Protein AF-A0A432U5F3-F1 (afdb_monomer_lite)

Sequence (103 aa):
MQDLINPIFQSKQNLENAFIDGLESMLEHDELGVFILVLANALFDDKLWKKLRPALAKKFEQLKSNPITGAPDDVDVFNQLTQLNFDELEVTQWREIGGFELQ

Secondary structure (DSSP, 8-state):
-GGGS-GGGS-HHHHHHHHHHHHHHHTTS--HHHHHHHHHHHHH-HHHHHHHHHHHHHHHHHHHTS---S-HHHHHHHHHHHHS-GGG--PPPPEEETTEEE-

Foldseek 3Di:
DVVPDDPCPPDPVSVVVVVLVVLLVLLVDLALVSLVVSVLVLLADVVSVVVCVVSSVVSLVVCVVDPHDHDPVSVVVNVVVVVPPSVPRHHDDWDDDPNDIDD

Radius of gyration: 16.44 Å; chains: 1; bounding box: 41×24×54 Å

Structure (mmCIF, N/CA/C/O backbone):
data_AF-A0A432U5F3-F1
#
_entry.id   AF-A0A432U5F3-F1
#
loop_
_atom_site.group_PDB
_atom_site.id
_atom_site.type_symbol
_atom_site.label_atom_id
_atom_site.label_alt_id
_atom_site.label_comp_id
_atom_site.label_asym_id
_atom_site.label_entity_id
_atom_site.label_seq_id
_atom_site.pdbx_PDB_ins_code
_atom_site.Cartn_x
_atom_site.Cartn_y
_atom_site.Cartn_z
_atom_site.occupancy
_atom_site.B_iso_or_equiv
_atom_site.auth_seq_id
_atom_site.auth_comp_id
_atom_site.auth_asym_id
_atom_site.auth_atom_id
_atom_site.pdbx_PDB_model_num
ATOM 1 N N . MET A 1 1 ? 2.649 0.622 36.267 1.00 56.75 1 MET A N 1
ATOM 2 C CA . MET A 1 1 ? 2.247 -0.510 35.392 1.00 56.75 1 MET A CA 1
ATOM 3 C C . MET A 1 1 ? 1.988 -0.062 33.950 1.00 56.75 1 MET A C 1
ATOM 5 O O . MET A 1 1 ? 2.190 -0.871 33.061 1.00 56.75 1 MET A O 1
ATOM 9 N N . GLN A 1 2 ? 1.605 1.203 33.701 1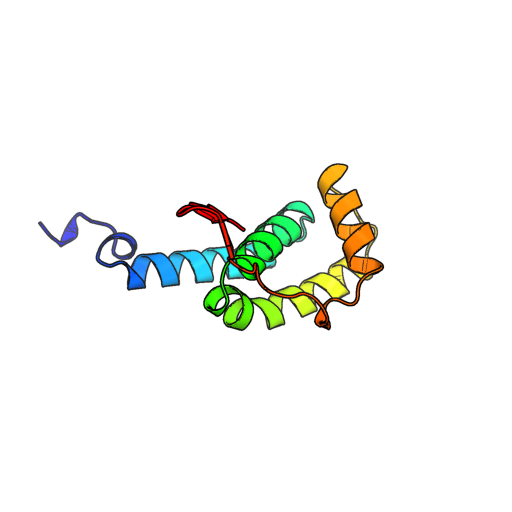.00 54.75 2 GLN A N 1
ATOM 10 C CA . GLN A 1 2 ? 1.490 1.770 32.343 1.00 54.75 2 GLN A CA 1
ATOM 11 C C . GLN A 1 2 ? 2.843 1.913 31.611 1.00 54.75 2 GLN A C 1
ATOM 13 O O . GLN A 1 2 ? 2.871 1.793 30.393 1.00 54.75 2 GLN A O 1
ATOM 18 N N . ASP A 1 3 ? 3.963 2.043 32.331 1.00 60.75 3 ASP A N 1
ATOM 19 C CA . ASP A 1 3 ? 5.307 2.212 31.736 1.00 60.75 3 ASP A CA 1
ATOM 20 C C . ASP A 1 3 ? 5.932 0.931 31.140 1.00 60.75 3 ASP A C 1
ATOM 22 O O . ASP A 1 3 ? 7.060 0.964 30.658 1.00 60.75 3 ASP A O 1
ATOM 26 N N . LEU A 1 4 ? 5.231 -0.211 31.182 1.00 77.75 4 LEU A N 1
ATOM 27 C CA . LEU A 1 4 ? 5.719 -1.503 30.662 1.00 77.75 4 LEU A CA 1
ATOM 28 C C . LEU A 1 4 ? 5.177 -1.854 29.268 1.00 77.75 4 LEU A C 1
ATOM 30 O O . LEU A 1 4 ? 5.687 -2.775 28.634 1.00 77.75 4 LEU A O 1
ATOM 34 N N . ILE A 1 5 ? 4.145 -1.153 28.787 1.00 81.88 5 ILE A N 1
ATOM 35 C CA . ILE A 1 5 ? 3.509 -1.435 27.495 1.00 81.88 5 ILE A CA 1
ATOM 36 C C . ILE A 1 5 ? 3.990 -0.400 26.481 1.00 81.88 5 ILE A C 1
ATOM 38 O O . ILE A 1 5 ? 3.828 0.802 26.701 1.00 81.88 5 ILE A O 1
ATOM 42 N N . ASN A 1 6 ? 4.561 -0.878 25.369 1.00 90.12 6 ASN A N 1
ATOM 43 C CA . ASN A 1 6 ? 5.020 -0.037 24.264 1.00 90.12 6 ASN A CA 1
ATOM 44 C C . ASN A 1 6 ? 3.914 0.969 23.863 1.00 90.12 6 ASN A C 1
ATOM 46 O O . ASN A 1 6 ? 2.775 0.537 23.656 1.00 90.12 6 ASN A O 1
ATOM 50 N N . PRO A 1 7 ? 4.224 2.277 23.732 1.00 92.88 7 PRO A N 1
ATOM 51 C CA . PRO A 1 7 ? 3.256 3.318 23.386 1.00 92.88 7 PRO A CA 1
ATOM 52 C C . PRO A 1 7 ? 2.349 3.008 22.191 1.00 92.88 7 PRO A C 1
ATOM 54 O O . PRO A 1 7 ? 1.188 3.425 22.192 1.00 92.88 7 PRO A O 1
ATOM 57 N N . ILE A 1 8 ? 2.826 2.236 21.207 1.00 94.94 8 ILE A N 1
ATOM 58 C CA . ILE A 1 8 ? 2.022 1.850 20.036 1.00 94.94 8 ILE A CA 1
ATOM 59 C C . ILE A 1 8 ? 0.799 0.999 20.412 1.00 94.94 8 ILE A C 1
ATOM 61 O O . ILE A 1 8 ? -0.227 1.078 19.748 1.00 94.94 8 ILE A O 1
ATOM 65 N N . PHE A 1 9 ? 0.867 0.236 21.508 1.00 94.62 9 PHE A N 1
ATOM 66 C CA . PHE A 1 9 ? -0.218 -0.637 21.972 1.00 94.62 9 PHE A CA 1
ATOM 67 C C . PHE A 1 9 ? -1.096 0.002 23.055 1.00 94.62 9 PHE A C 1
ATOM 69 O O . PHE A 1 9 ? -1.984 -0.652 23.597 1.00 94.62 9 PHE A O 1
ATOM 76 N N . GLN A 1 10 ? -0.868 1.274 23.391 1.00 94.19 10 GLN A N 1
ATOM 77 C CA . GLN A 1 10 ? -1.646 1.963 24.425 1.00 94.19 10 GLN A CA 1
ATOM 78 C C . GLN A 1 10 ? -3.012 2.454 23.922 1.00 94.19 10 GLN A C 1
ATOM 80 O O . GLN A 1 10 ? -3.900 2.726 24.727 1.00 94.19 10 GLN A O 1
ATOM 85 N N . SER A 1 11 ? -3.206 2.569 22.604 1.00 95.62 11 SER A N 1
ATOM 86 C CA . SER A 1 11 ? -4.498 2.910 22.007 1.00 95.62 11 SER A CA 1
ATOM 87 C C . SER A 1 11 ? -4.604 2.402 20.568 1.00 95.62 11 SER A C 1
ATOM 89 O O . SER A 1 11 ? -3.595 2.222 19.886 1.00 95.62 11 SER A O 1
ATOM 91 N N . LYS A 1 12 ? -5.840 2.240 20.076 1.00 95.31 12 LYS A N 1
ATOM 92 C CA . LYS A 1 12 ? -6.106 1.949 18.659 1.00 95.31 12 LYS A CA 1
ATOM 93 C C . LYS A 1 12 ? -5.480 3.006 17.742 1.00 95.31 12 LYS A C 1
ATOM 95 O O . LYS A 1 12 ? -4.872 2.654 16.741 1.00 95.31 12 LYS A O 1
ATOM 100 N N . GLN A 1 13 ? -5.580 4.287 18.106 1.00 95.19 13 GLN A N 1
ATOM 101 C CA . GLN A 1 13 ? -5.043 5.371 17.284 1.00 95.19 13 GLN A CA 1
ATOM 102 C C . GLN A 1 13 ? -3.515 5.326 17.186 1.00 95.19 13 GLN A C 1
ATOM 104 O O . GLN A 1 13 ? -2.970 5.584 16.116 1.00 95.19 13 GLN A O 1
ATOM 109 N N . ASN A 1 14 ? -2.825 4.985 18.280 1.00 96.19 14 ASN A N 1
ATOM 110 C CA . ASN A 1 14 ? -1.368 4.861 18.277 1.00 96.19 14 ASN A CA 1
ATOM 111 C C . ASN A 1 14 ? -0.924 3.711 17.374 1.00 96.19 14 ASN A C 1
ATOM 113 O O . ASN A 1 14 ? 0.021 3.877 16.607 1.00 96.19 14 ASN A O 1
ATOM 117 N N . LEU A 1 15 ? -1.632 2.580 17.436 1.00 96.12 15 LEU A N 1
ATOM 118 C CA . LEU A 1 15 ? -1.356 1.431 16.582 1.00 96.12 15 LEU A CA 1
ATOM 119 C C . LEU A 1 15 ? -1.596 1.764 15.107 1.00 96.12 15 LEU A C 1
ATOM 121 O O . LEU A 1 15 ? -0.734 1.483 14.284 1.00 96.12 15 LEU A O 1
ATOM 125 N N . GLU A 1 16 ? -2.727 2.396 14.777 1.00 94.75 16 GLU A N 1
ATOM 126 C CA . GLU A 1 16 ? -3.023 2.833 13.407 1.00 94.75 16 GLU A CA 1
ATOM 127 C C . GLU A 1 16 ? -1.955 3.787 12.872 1.00 94.75 16 GLU A C 1
ATOM 129 O O . GLU A 1 16 ? -1.487 3.614 11.753 1.00 94.75 16 GLU A O 1
ATOM 134 N N . ASN A 1 17 ? -1.549 4.781 13.666 1.00 95.19 17 ASN A N 1
ATOM 135 C CA . ASN A 1 17 ? -0.527 5.735 13.245 1.00 95.19 17 ASN A CA 1
ATOM 136 C C . ASN A 1 17 ? 0.804 5.025 12.992 1.00 95.19 17 ASN A C 1
ATOM 138 O O . ASN A 1 17 ? 1.362 5.166 11.911 1.00 95.19 17 ASN A O 1
ATOM 142 N N . ALA A 1 18 ? 1.257 4.202 13.943 1.00 96.44 18 ALA A N 1
ATOM 143 C CA . ALA A 1 18 ? 2.497 3.446 13.805 1.00 96.44 18 ALA A CA 1
ATOM 144 C C . ALA A 1 18 ? 2.463 2.476 12.612 1.00 96.44 18 ALA A C 1
ATOM 146 O O . ALA A 1 18 ? 3.472 2.309 11.932 1.00 96.44 18 ALA A O 1
ATOM 147 N N . PHE A 1 19 ? 1.312 1.859 12.333 1.00 96.00 19 PHE A N 1
ATOM 148 C CA . PHE A 1 19 ? 1.129 0.989 11.174 1.00 96.00 19 PHE A CA 1
ATOM 149 C C . PHE A 1 19 ? 1.255 1.765 9.860 1.00 96.00 19 PHE A C 1
ATOM 151 O O . PHE A 1 19 ? 1.993 1.344 8.972 1.00 96.00 19 PHE A O 1
ATOM 158 N N . ILE A 1 20 ? 0.589 2.919 9.751 1.00 96.12 20 ILE A N 1
ATOM 159 C CA . ILE A 1 20 ? 0.666 3.750 8.545 1.00 96.12 20 ILE A CA 1
ATOM 160 C C . ILE A 1 20 ? 2.080 4.282 8.332 1.00 96.12 20 ILE A C 1
ATOM 162 O O . ILE A 1 20 ? 2.588 4.221 7.217 1.00 96.12 20 ILE A O 1
ATOM 166 N N . ASP A 1 21 ? 2.707 4.789 9.390 1.00 96.25 21 ASP A N 1
ATOM 167 C CA . ASP A 1 21 ? 4.062 5.331 9.318 1.00 96.25 21 ASP A CA 1
ATOM 168 C C . ASP A 1 21 ? 5.062 4.215 8.949 1.00 96.25 21 ASP A C 1
ATOM 170 O O . ASP A 1 21 ? 5.984 4.434 8.166 1.00 96.25 21 ASP A O 1
ATOM 174 N N . GLY A 1 22 ? 4.828 2.987 9.430 1.00 96.88 22 GLY A N 1
ATOM 175 C CA . GLY A 1 22 ? 5.557 1.794 9.006 1.00 96.88 22 GLY A CA 1
ATOM 176 C C . GLY A 1 22 ? 5.413 1.519 7.507 1.00 96.88 22 GLY A C 1
ATOM 177 O 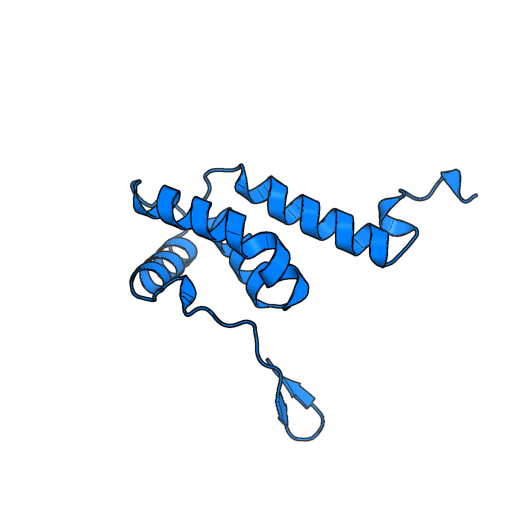O . GLY A 1 22 ? 6.425 1.413 6.816 1.00 96.88 22 GLY A O 1
ATOM 178 N N . LEU A 1 23 ? 4.183 1.471 6.983 1.00 97.75 23 LEU A N 1
ATOM 179 C CA . LEU A 1 23 ? 3.930 1.287 5.547 1.00 97.75 23 LEU A CA 1
ATOM 180 C C . LEU A 1 23 ? 4.569 2.387 4.689 1.00 97.75 23 LEU A C 1
ATOM 182 O O . LEU A 1 23 ? 5.127 2.095 3.634 1.00 97.75 23 LEU A O 1
ATOM 186 N N . GLU A 1 24 ? 4.510 3.642 5.136 1.00 96.50 24 GLU A N 1
ATOM 187 C CA . GLU A 1 24 ? 5.140 4.765 4.439 1.00 96.50 24 GLU A CA 1
ATOM 188 C C . GLU A 1 24 ? 6.666 4.611 4.406 1.00 96.50 24 GLU A C 1
ATOM 190 O O . GLU A 1 24 ? 7.260 4.717 3.334 1.00 96.50 24 GLU A O 1
ATOM 195 N N . SER A 1 25 ? 7.291 4.267 5.539 1.00 96.50 25 SER A N 1
ATOM 196 C CA . SER A 1 25 ? 8.743 4.041 5.613 1.00 96.50 25 SER A CA 1
ATOM 197 C C . SER A 1 25 ? 9.210 2.874 4.740 1.00 96.50 25 SER A C 1
ATOM 199 O O . SER A 1 25 ? 10.292 2.924 4.161 1.00 96.50 25 SER A O 1
ATOM 201 N N . MET A 1 26 ? 8.378 1.841 4.563 1.00 96.75 26 MET A N 1
ATOM 202 C CA . MET A 1 26 ? 8.714 0.710 3.698 1.00 96.75 26 MET A CA 1
ATOM 203 C C . MET A 1 26 ? 8.917 1.132 2.234 1.00 96.75 26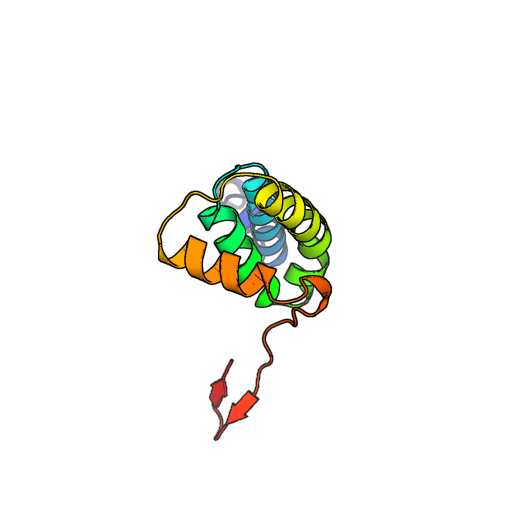 MET A C 1
ATOM 205 O O . MET A 1 26 ? 9.742 0.536 1.543 1.00 96.75 26 MET A O 1
ATOM 209 N N . LEU A 1 27 ? 8.247 2.190 1.761 1.00 95.69 27 LEU A N 1
ATOM 210 C CA . LEU A 1 27 ? 8.414 2.703 0.392 1.00 95.69 27 LEU A CA 1
ATOM 211 C C . LEU A 1 27 ? 9.807 3.300 0.117 1.00 95.69 27 LEU A C 1
ATOM 213 O O . LEU A 1 27 ? 10.141 3.565 -1.045 1.00 95.69 27 LEU A O 1
ATOM 217 N N . GLU A 1 28 ? 10.636 3.490 1.146 1.00 92.31 28 GLU A N 1
ATOM 218 C CA . GLU A 1 28 ? 12.047 3.858 0.994 1.00 92.31 28 GLU A CA 1
ATOM 219 C C . GLU A 1 28 ? 12.881 2.713 0.395 1.00 92.31 28 GLU A C 1
ATOM 221 O O . GLU A 1 28 ? 13.883 2.974 -0.269 1.00 92.31 28 GLU A O 1
ATOM 226 N N . HIS A 1 29 ? 12.452 1.456 0.548 1.00 89.38 29 HIS A N 1
ATOM 227 C CA . HIS A 1 29 ? 13.109 0.299 -0.062 1.00 89.38 29 HIS A CA 1
ATOM 228 C C . HIS A 1 29 ? 12.759 0.179 -1.552 1.00 89.38 29 HIS A C 1
ATOM 230 O O . HIS A 1 29 ? 11.613 0.371 -1.954 1.00 89.38 29 HIS A O 1
ATOM 236 N N . ASP A 1 30 ? 13.734 -0.154 -2.398 1.00 84.25 30 ASP A N 1
ATOM 237 C CA . ASP A 1 30 ? 13.564 -0.277 -3.861 1.00 84.25 30 ASP A CA 1
ATOM 238 C C . ASP A 1 30 ? 13.100 -1.672 -4.319 1.00 84.25 30 ASP A C 1
ATOM 240 O O . ASP A 1 30 ? 13.291 -2.068 -5.466 1.00 84.25 30 ASP A O 1
ATOM 244 N N . GLU A 1 31 ? 12.464 -2.428 -3.427 1.00 91.44 31 GLU A N 1
ATOM 245 C CA . GLU A 1 31 ? 11.974 -3.774 -3.712 1.00 91.44 31 GLU A CA 1
ATOM 246 C C . GLU A 1 31 ? 10.543 -3.738 -4.262 1.00 91.44 31 GLU A C 1
ATOM 248 O O . GLU A 1 31 ? 9.645 -3.133 -3.671 1.00 91.44 31 GLU A O 1
ATOM 253 N N . LEU A 1 32 ? 10.305 -4.428 -5.383 1.00 95.19 32 LEU A N 1
ATOM 254 C CA . LEU A 1 32 ? 8.990 -4.455 -6.024 1.00 95.19 32 LEU A CA 1
ATOM 255 C C . LEU A 1 32 ? 7.903 -5.031 -5.108 1.00 95.19 32 LEU A C 1
ATOM 257 O O . LEU A 1 32 ? 6.837 -4.434 -4.977 1.00 95.19 32 LEU A O 1
ATOM 261 N N . GLY A 1 33 ? 8.185 -6.149 -4.437 1.00 96.00 33 GLY A N 1
ATOM 262 C CA . GLY A 1 33 ? 7.230 -6.777 -3.521 1.00 96.00 33 GLY A CA 1
ATOM 263 C C . GLY A 1 33 ? 6.840 -5.865 -2.355 1.00 96.00 33 GLY A C 1
ATOM 264 O O . GLY A 1 33 ? 5.693 -5.871 -1.916 1.00 96.00 33 GLY A O 1
ATOM 265 N N . VAL A 1 34 ? 7.750 -4.992 -1.904 1.00 96.06 34 VAL A N 1
ATOM 266 C CA . VAL A 1 34 ? 7.439 -3.979 -0.885 1.00 96.06 34 VAL A CA 1
ATOM 267 C C . VAL A 1 34 ? 6.444 -2.953 -1.423 1.00 96.06 34 VAL A C 1
ATOM 269 O O . VAL A 1 34 ? 5.467 -2.633 -0.744 1.00 96.06 34 VAL A O 1
ATOM 272 N N . PHE A 1 35 ? 6.636 -2.478 -2.655 1.00 97.00 35 PHE A N 1
ATOM 273 C CA . PHE A 1 35 ? 5.666 -1.597 -3.305 1.00 97.00 35 PHE A CA 1
ATOM 274 C C . PHE A 1 35 ? 4.288 -2.263 -3.441 1.00 97.00 35 PHE A C 1
ATOM 276 O O . PHE A 1 35 ? 3.285 -1.646 -3.079 1.00 97.00 35 PHE A O 1
ATOM 283 N N . ILE A 1 36 ? 4.232 -3.520 -3.898 1.00 97.25 36 ILE A N 1
ATOM 284 C CA . ILE A 1 36 ? 2.975 -4.273 -4.046 1.00 97.25 36 ILE A CA 1
ATOM 285 C C . ILE A 1 36 ? 2.274 -4.458 -2.694 1.00 97.25 36 ILE A C 1
ATOM 287 O O . ILE A 1 36 ? 1.071 -4.212 -2.590 1.00 97.25 36 ILE A O 1
ATOM 291 N N . LEU A 1 37 ? 3.015 -4.805 -1.638 1.00 97.56 37 LEU A N 1
ATOM 292 C CA . LEU A 1 37 ? 2.476 -4.953 -0.284 1.00 97.56 37 LEU A CA 1
ATOM 293 C C . LEU A 1 37 ? 1.858 -3.650 0.227 1.00 97.56 37 LEU A C 1
ATOM 295 O O . LEU A 1 37 ? 0.733 -3.656 0.740 1.00 97.56 37 LEU A O 1
ATOM 299 N N . VAL A 1 38 ? 2.578 -2.533 0.103 1.00 97.94 38 VAL A N 1
ATOM 300 C CA .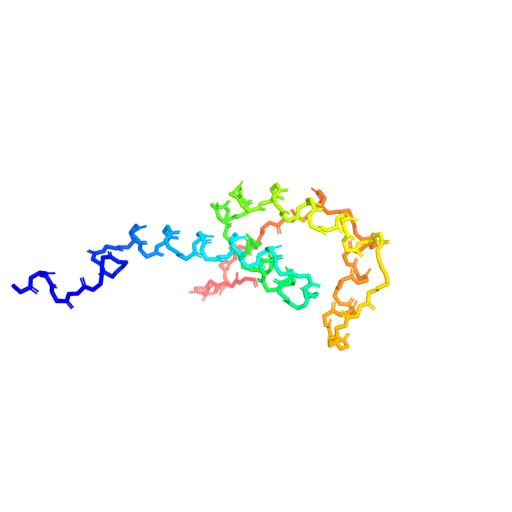 VAL A 1 38 ? 2.082 -1.235 0.581 1.00 97.94 38 VAL A CA 1
ATOM 301 C C . VAL A 1 38 ? 0.880 -0.784 -0.247 1.00 97.94 38 VAL A C 1
ATOM 303 O O . VAL A 1 38 ? -0.099 -0.310 0.328 1.00 97.94 38 VAL A O 1
ATOM 306 N N . LEU A 1 39 ? 0.904 -0.987 -1.569 1.00 97.44 39 LEU A N 1
ATOM 307 C CA . LEU A 1 39 ? -0.226 -0.683 -2.446 1.00 97.44 39 LEU A CA 1
ATOM 308 C C . LEU A 1 39 ? -1.476 -1.482 -2.056 1.00 97.44 39 LEU A C 1
ATOM 310 O O . LEU A 1 39 ? -2.544 -0.893 -1.902 1.00 97.44 39 LEU A O 1
ATOM 314 N N . ALA A 1 40 ? -1.348 -2.794 -1.847 1.00 96.50 40 ALA A N 1
ATOM 315 C CA . ALA A 1 40 ? -2.465 -3.653 -1.462 1.00 96.50 40 ALA A CA 1
ATOM 316 C C . ALA A 1 40 ? -3.094 -3.219 -0.128 1.00 96.50 40 ALA A C 1
ATOM 318 O O . ALA A 1 40 ? -4.316 -3.134 -0.017 1.00 96.50 40 ALA A O 1
ATOM 319 N N . ASN A 1 41 ? -2.266 -2.875 0.866 1.00 97.19 41 ASN A N 1
ATOM 320 C CA . ASN A 1 41 ? -2.756 -2.336 2.137 1.00 97.19 41 ASN A CA 1
ATOM 321 C C . ASN A 1 41 ? -3.441 -0.979 1.947 1.00 97.19 41 ASN A C 1
ATOM 323 O O . ASN A 1 41 ? -4.505 -0.744 2.513 1.00 97.19 41 ASN A O 1
ATOM 327 N N . ALA A 1 42 ? -2.863 -0.094 1.134 1.00 97.06 42 ALA A N 1
ATOM 328 C CA . ALA A 1 42 ? -3.433 1.221 0.882 1.00 97.06 42 ALA A CA 1
ATOM 329 C C . ALA A 1 42 ? -4.804 1.135 0.196 1.00 97.06 42 ALA A C 1
ATOM 331 O O . ALA A 1 42 ? -5.709 1.865 0.579 1.00 97.06 42 ALA A O 1
ATOM 332 N N . LEU A 1 43 ? -4.984 0.222 -0.761 1.00 95.94 43 LEU A N 1
ATOM 333 C CA . LEU A 1 43 ? -6.264 0.018 -1.446 1.00 95.94 43 LEU A CA 1
ATOM 334 C C . LEU A 1 43 ? -7.326 -0.653 -0.565 1.00 95.94 43 LEU A C 1
ATOM 336 O O . LEU A 1 43 ? -8.496 -0.653 -0.931 1.00 95.94 43 LEU A O 1
ATOM 340 N N . PHE A 1 44 ? -6.969 -1.231 0.578 1.00 94.00 44 PHE A N 1
ATOM 341 C CA . PHE A 1 44 ? -7.938 -1.897 1.449 1.00 94.00 44 PHE A CA 1
ATOM 342 C C . PHE A 1 44 ? -8.799 -0.914 2.262 1.00 94.00 44 PHE A C 1
ATOM 344 O O . PHE A 1 44 ? -9.937 -1.228 2.603 1.00 94.00 44 PHE A O 1
ATOM 351 N N . ASP A 1 45 ? -8.278 0.278 2.563 1.00 92.44 45 ASP A N 1
ATOM 352 C CA . ASP A 1 45 ? -8.932 1.262 3.429 1.00 92.44 45 ASP A CA 1
ATOM 353 C C . ASP A 1 45 ? -8.769 2.694 2.892 1.00 92.44 45 ASP A C 1
ATOM 355 O O . ASP A 1 45 ? -7.682 3.130 2.516 1.00 92.44 45 ASP A O 1
ATOM 359 N N . ASP A 1 46 ? -9.857 3.466 2.894 1.00 92.50 46 ASP A N 1
ATOM 360 C CA . ASP A 1 46 ? -9.891 4.825 2.336 1.00 92.50 46 ASP A CA 1
ATOM 361 C C . ASP A 1 46 ? -8.959 5.811 3.067 1.00 92.50 46 ASP A C 1
ATOM 363 O O . ASP A 1 46 ? -8.357 6.690 2.439 1.00 92.50 46 ASP A O 1
ATOM 367 N N . LYS A 1 47 ? -8.776 5.661 4.386 1.00 92.31 47 LYS A N 1
ATOM 368 C CA . LYS A 1 47 ? -7.850 6.501 5.160 1.00 92.31 47 LYS A CA 1
ATOM 369 C C . LYS A 1 47 ? -6.399 6.161 4.806 1.00 92.31 47 LYS A C 1
ATOM 371 O O . LYS A 1 47 ? -5.598 7.090 4.652 1.00 92.31 47 LYS A O 1
ATOM 376 N N . LEU A 1 48 ? -6.068 4.877 4.635 1.00 95.56 48 LEU A N 1
ATOM 377 C CA . LEU A 1 48 ? -4.752 4.441 4.151 1.00 95.56 48 LEU A CA 1
ATOM 378 C C . LEU A 1 48 ? -4.473 4.970 2.745 1.00 95.56 48 LEU A C 1
ATOM 380 O O . LEU A 1 48 ? -3.430 5.593 2.534 1.00 95.56 48 LEU A O 1
ATOM 384 N N . TRP A 1 49 ? -5.414 4.796 1.813 1.00 96.31 49 TRP A N 1
ATOM 385 C CA . TRP A 1 49 ? -5.266 5.268 0.438 1.00 96.31 49 TRP A CA 1
ATOM 386 C C . TRP A 1 49 ? -4.982 6.765 0.384 1.00 96.31 49 TRP A C 1
ATOM 388 O O . TRP A 1 49 ? -3.998 7.193 -0.218 1.00 96.31 49 TRP A O 1
ATOM 398 N N . LYS A 1 50 ? -5.782 7.574 1.088 1.00 94.75 50 LYS A N 1
ATOM 399 C CA . LYS A 1 50 ? -5.598 9.031 1.133 1.00 94.75 50 LYS A CA 1
ATOM 400 C C . LYS A 1 50 ? -4.221 9.444 1.647 1.00 94.75 50 LYS A C 1
ATOM 402 O O . LYS A 1 50 ? -3.663 10.409 1.128 1.00 94.75 50 LYS A O 1
ATOM 407 N N . LYS A 1 51 ? -3.677 8.744 2.649 1.00 95.62 51 LYS A N 1
ATOM 408 C CA . LYS A 1 51 ? -2.366 9.078 3.227 1.00 95.62 51 LYS A CA 1
ATOM 409 C C . LYS A 1 51 ? -1.204 8.582 2.358 1.00 95.62 51 LYS A C 1
ATOM 411 O O . LYS A 1 51 ? -0.258 9.333 2.149 1.00 95.62 51 LYS A O 1
ATOM 416 N N . LEU A 1 52 ? -1.282 7.365 1.818 1.00 97.06 52 LEU A N 1
ATOM 417 C CA . LEU A 1 52 ? -0.158 6.708 1.136 1.00 97.06 52 LEU A CA 1
ATOM 418 C C . LEU A 1 52 ? -0.115 6.944 -0.381 1.00 97.06 52 LEU A C 1
ATOM 420 O O . LEU A 1 52 ? 0.958 6.831 -0.978 1.00 97.06 52 LEU A O 1
ATOM 424 N N . ARG A 1 53 ? -1.238 7.306 -1.021 1.00 96.31 53 ARG A N 1
ATOM 425 C CA . ARG A 1 53 ? -1.321 7.485 -2.483 1.00 96.31 53 ARG A CA 1
ATOM 426 C C . ARG A 1 53 ? -0.233 8.404 -3.058 1.00 96.31 53 ARG A C 1
ATOM 428 O O . ARG A 1 53 ? 0.349 8.014 -4.068 1.00 96.31 53 ARG A O 1
ATOM 435 N N . PRO A 1 54 ? 0.096 9.578 -2.477 1.00 95.38 54 PRO A N 1
ATOM 436 C CA . PRO A 1 54 ? 1.135 10.442 -3.045 1.00 95.38 54 PRO A CA 1
ATOM 437 C C . PRO A 1 54 ? 2.519 9.776 -3.090 1.00 95.38 54 PRO A C 1
ATOM 439 O O . PRO A 1 54 ? 3.229 9.889 -4.091 1.00 95.38 54 PRO A O 1
ATOM 442 N N . ALA A 1 55 ? 2.895 9.056 -2.028 1.00 95.88 55 ALA A N 1
ATOM 443 C CA . ALA A 1 55 ? 4.168 8.341 -1.955 1.00 95.88 55 ALA A CA 1
ATOM 444 C C . ALA A 1 55 ? 4.190 7.140 -2.914 1.00 95.88 55 ALA A C 1
ATOM 446 O O . ALA A 1 55 ? 5.165 6.952 -3.646 1.00 95.88 55 ALA A O 1
ATOM 447 N N . LEU A 1 56 ? 3.088 6.386 -2.978 1.00 96.81 56 LEU A N 1
ATOM 448 C CA . LEU A 1 56 ? 2.918 5.271 -3.910 1.00 96.81 56 LEU A CA 1
ATOM 449 C C . LEU A 1 56 ? 2.991 5.722 -5.371 1.00 96.81 56 LEU A C 1
ATOM 451 O O . LEU A 1 56 ? 3.721 5.112 -6.144 1.00 96.81 56 LEU A O 1
ATOM 455 N N . ALA A 1 57 ? 2.318 6.812 -5.746 1.00 95.25 57 ALA A N 1
ATOM 456 C CA . ALA A 1 57 ? 2.357 7.343 -7.110 1.00 95.25 57 ALA A CA 1
ATOM 457 C C . ALA A 1 57 ? 3.788 7.716 -7.529 1.00 95.25 57 ALA A C 1
ATOM 459 O O . ALA A 1 57 ? 4.246 7.368 -8.617 1.00 95.25 57 ALA A O 1
ATOM 460 N N . LYS A 1 58 ? 4.537 8.371 -6.631 1.00 94.44 58 LYS A N 1
ATOM 461 C CA . LYS A 1 58 ? 5.947 8.699 -6.870 1.00 94.44 58 LYS A CA 1
ATOM 462 C C . LYS A 1 58 ? 6.796 7.437 -7.051 1.00 94.44 58 LYS A C 1
ATOM 464 O O . LYS A 1 58 ? 7.603 7.380 -7.979 1.00 94.44 58 LYS A O 1
ATOM 469 N N . LYS A 1 59 ? 6.623 6.438 -6.180 1.00 94.69 59 LYS A N 1
ATOM 470 C CA . LYS A 1 59 ? 7.371 5.175 -6.247 1.00 94.69 59 LYS A CA 1
ATOM 471 C C . LYS A 1 59 ? 7.027 4.379 -7.507 1.00 94.69 59 LYS A C 1
ATOM 473 O O . LYS A 1 59 ? 7.921 3.818 -8.132 1.00 94.69 59 LYS A O 1
ATOM 478 N N . PHE A 1 60 ? 5.765 4.388 -7.924 1.00 94.50 60 PHE A N 1
ATOM 479 C CA . PHE A 1 60 ? 5.299 3.725 -9.139 1.00 94.50 60 PHE A CA 1
ATOM 480 C C . PHE A 1 60 ? 6.023 4.243 -10.391 1.00 94.50 60 PHE A C 1
ATOM 482 O O . PHE A 1 60 ? 6.556 3.452 -11.168 1.00 94.50 60 PHE A O 1
ATOM 489 N N . GLU A 1 61 ? 6.142 5.565 -10.549 1.00 92.88 61 GLU A N 1
ATOM 490 C CA . GLU A 1 61 ? 6.875 6.160 -11.678 1.00 92.88 61 GLU A CA 1
ATOM 491 C C . GLU A 1 61 ? 8.387 5.875 -11.630 1.00 92.88 61 GLU A C 1
ATOM 493 O O . GLU A 1 61 ? 9.022 5.657 -12.668 1.00 92.88 61 GLU A O 1
ATOM 498 N N . GLN A 1 62 ? 8.972 5.811 -10.429 1.00 92.50 62 GLN A N 1
ATOM 499 C CA . GLN A 1 62 ? 10.369 5.397 -10.254 1.00 92.50 62 GLN A CA 1
ATOM 500 C C . GLN A 1 62 ? 10.584 3.942 -10.684 1.00 92.50 62 GLN A C 1
ATOM 502 O O . GLN A 1 62 ? 11.539 3.652 -11.405 1.00 92.50 62 GLN A O 1
ATOM 507 N N . LEU A 1 63 ? 9.694 3.033 -10.283 1.00 92.56 63 LEU A N 1
ATOM 508 C CA . LEU A 1 63 ? 9.773 1.616 -10.637 1.00 92.56 63 LEU A CA 1
ATOM 509 C C . LEU A 1 63 ? 9.569 1.393 -12.142 1.00 92.56 63 LEU A C 1
ATOM 511 O O . LEU A 1 63 ? 10.323 0.633 -12.742 1.00 92.56 63 LEU A O 1
ATOM 515 N N . LYS A 1 64 ? 8.643 2.121 -12.780 1.00 90.81 64 LYS A N 1
ATOM 516 C CA . LYS A 1 64 ? 8.438 2.091 -14.243 1.00 90.81 64 LYS A CA 1
ATOM 517 C C . LYS A 1 64 ? 9.668 2.512 -15.047 1.00 90.81 64 LYS A C 1
ATOM 519 O O . LYS A 1 64 ? 9.825 2.096 -16.191 1.00 90.81 64 LYS A O 1
ATOM 524 N N . SER A 1 65 ? 10.517 3.357 -14.467 1.00 89.19 65 SER A N 1
ATOM 525 C CA . SER A 1 65 ? 11.709 3.892 -15.132 1.00 89.19 65 SER A CA 1
ATOM 526 C C . SER A 1 65 ? 12.922 2.955 -15.058 1.00 89.19 65 SER A C 1
ATOM 528 O O . SER A 1 65 ? 13.941 3.233 -15.689 1.00 89.19 65 SER A O 1
ATOM 530 N N . ASN A 1 66 ? 12.831 1.857 -14.301 1.00 87.06 66 ASN A N 1
ATOM 531 C CA . ASN A 1 66 ? 13.919 0.909 -14.076 1.00 87.06 66 ASN A CA 1
ATOM 532 C C . ASN A 1 66 ? 13.551 -0.494 -14.588 1.00 87.06 66 ASN A C 1
ATOM 534 O O . ASN A 1 66 ? 12.370 -0.822 -14.707 1.00 87.06 66 ASN A O 1
ATOM 538 N N . PRO A 1 67 ? 14.539 -1.364 -14.873 1.00 87.25 67 PRO A N 1
ATOM 539 C CA . PRO A 1 67 ? 14.268 -2.776 -15.108 1.00 87.25 67 PRO A CA 1
ATOM 540 C C . PRO A 1 67 ? 13.572 -3.396 -13.892 1.00 87.25 67 PRO A C 1
ATOM 542 O O . PRO A 1 67 ? 14.108 -3.390 -12.784 1.00 87.25 67 PRO A O 1
ATOM 545 N N . ILE A 1 68 ? 12.375 -3.933 -14.111 1.00 86.00 68 ILE A N 1
ATOM 546 C CA . ILE A 1 68 ? 11.565 -4.539 -13.057 1.00 86.00 68 ILE A CA 1
ATOM 547 C C . ILE A 1 68 ? 12.208 -5.872 -12.658 1.00 86.00 68 ILE A C 1
ATOM 549 O O . ILE A 1 68 ? 12.414 -6.751 -13.496 1.00 86.00 68 ILE A O 1
ATOM 553 N N . THR A 1 69 ? 12.519 -6.028 -11.372 1.00 89.38 69 THR A N 1
ATOM 554 C CA . THR A 1 69 ? 13.009 -7.283 -10.790 1.00 89.38 69 THR A CA 1
ATOM 555 C C . THR A 1 69 ? 12.239 -7.576 -9.504 1.00 89.38 69 THR A C 1
ATOM 557 O O . THR A 1 69 ? 11.866 -6.655 -8.779 1.00 89.38 69 THR A O 1
ATOM 560 N N . GLY A 1 70 ? 11.953 -8.847 -9.236 1.00 92.88 70 GLY A N 1
ATOM 561 C CA . GLY A 1 70 ? 11.114 -9.259 -8.113 1.00 92.88 70 GLY A CA 1
ATOM 562 C C . GLY A 1 70 ? 10.679 -10.714 -8.238 1.00 92.88 70 GLY A C 1
ATOM 563 O O . GLY A 1 70 ? 11.133 -11.428 -9.138 1.00 92.88 70 GLY A O 1
ATOM 564 N N . ALA A 1 71 ? 9.805 -11.149 -7.333 1.00 96.06 71 ALA A N 1
ATOM 565 C CA . ALA A 1 71 ? 9.145 -12.438 -7.468 1.00 96.06 71 ALA A CA 1
ATOM 566 C C . ALA A 1 71 ? 8.213 -12.432 -8.703 1.00 96.06 71 ALA A C 1
ATOM 568 O O . ALA A 1 71 ? 7.703 -11.370 -9.070 1.00 96.06 71 ALA A O 1
ATOM 569 N N . PRO A 1 72 ? 8.014 -13.574 -9.392 1.00 96.19 72 PRO A N 1
ATOM 570 C CA . PRO A 1 72 ? 7.231 -13.607 -10.631 1.00 96.19 72 PRO A CA 1
ATOM 571 C C . PRO A 1 72 ? 5.809 -13.040 -10.499 1.00 96.19 72 PRO A C 1
ATOM 573 O O . PRO A 1 72 ? 5.350 -12.329 -11.385 1.00 96.19 72 PRO A O 1
ATOM 576 N N . ASP A 1 73 ? 5.142 -13.306 -9.379 1.00 96.06 73 ASP A N 1
ATOM 577 C CA . ASP A 1 73 ? 3.809 -12.799 -9.055 1.00 96.06 73 ASP A CA 1
ATOM 578 C C . ASP A 1 73 ? 3.782 -11.276 -8.863 1.00 96.06 73 ASP A C 1
ATOM 580 O O . ASP A 1 73 ? 2.920 -10.609 -9.436 1.00 96.06 73 ASP A O 1
ATOM 584 N N . ASP A 1 74 ? 4.749 -10.704 -8.142 1.00 96.62 74 ASP A N 1
ATOM 585 C CA . ASP A 1 74 ? 4.876 -9.247 -7.994 1.00 96.62 74 ASP A CA 1
ATOM 586 C C . ASP A 1 74 ? 5.097 -8.553 -9.347 1.00 96.62 74 ASP A C 1
ATOM 588 O O . ASP A 1 74 ? 4.522 -7.496 -9.624 1.00 96.62 74 ASP A O 1
ATOM 592 N N . VAL A 1 75 ? 5.927 -9.156 -10.208 1.00 96.25 75 VAL A N 1
ATOM 593 C CA . VAL A 1 75 ? 6.199 -8.657 -11.564 1.00 96.25 75 VAL A CA 1
ATOM 594 C C . VAL A 1 75 ? 4.933 -8.700 -12.418 1.00 96.25 75 VAL A C 1
ATOM 596 O O . VAL A 1 75 ? 4.627 -7.721 -13.102 1.00 96.25 75 VAL A O 1
ATOM 599 N N . ASP A 1 76 ? 4.174 -9.793 -12.362 1.00 95.50 76 ASP A N 1
ATOM 600 C CA . ASP A 1 76 ? 2.924 -9.941 -13.107 1.00 95.50 76 ASP A CA 1
ATOM 601 C C . ASP A 1 76 ? 1.861 -8.930 -12.654 1.00 95.50 76 ASP A C 1
ATOM 603 O O . ASP A 1 76 ? 1.202 -8.313 -13.500 1.00 95.50 76 ASP A O 1
ATOM 607 N N . VAL A 1 77 ? 1.717 -8.708 -11.341 1.00 94.50 77 VAL A N 1
ATOM 608 C CA . VAL A 1 77 ? 0.822 -7.674 -10.792 1.00 94.50 77 VAL A CA 1
ATOM 609 C C . VAL A 1 77 ? 1.273 -6.288 -11.245 1.00 94.50 77 VAL A C 1
ATOM 611 O O . VAL A 1 77 ? 0.458 -5.509 -11.741 1.00 94.50 77 VAL A O 1
ATOM 614 N N . PHE A 1 78 ? 2.565 -5.971 -11.137 1.00 95.00 78 PHE A N 1
ATOM 615 C CA . PHE A 1 78 ? 3.076 -4.665 -11.544 1.00 95.00 78 PHE A CA 1
ATOM 616 C C . PHE A 1 78 ? 2.881 -4.406 -13.039 1.00 95.00 78 PHE A C 1
ATOM 618 O O . PHE A 1 78 ? 2.436 -3.327 -13.422 1.00 95.00 78 PHE A O 1
ATOM 625 N N . ASN A 1 79 ? 3.127 -5.401 -13.891 1.00 93.56 79 ASN A N 1
ATOM 626 C CA . ASN A 1 79 ? 2.889 -5.281 -15.327 1.00 93.56 79 ASN A CA 1
ATOM 627 C C . ASN A 1 79 ? 1.413 -4.988 -15.636 1.00 93.56 79 ASN A C 1
ATOM 629 O O . ASN A 1 79 ? 1.133 -4.117 -16.461 1.00 93.56 79 ASN A O 1
ATOM 633 N N . GLN A 1 80 ? 0.468 -5.634 -1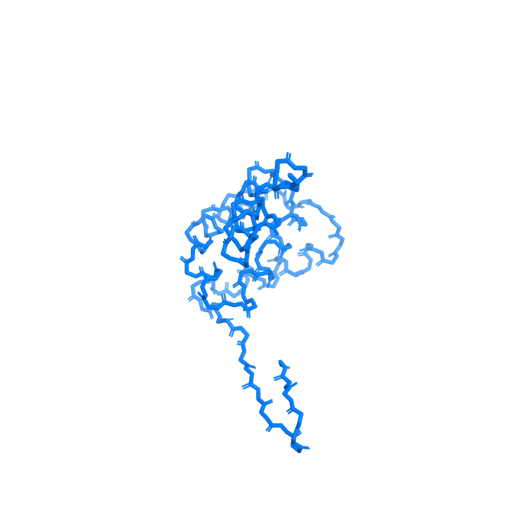4.946 1.00 92.56 80 GLN A N 1
ATOM 634 C CA . GLN A 1 80 ? -0.957 -5.301 -15.068 1.00 92.56 80 GLN A CA 1
ATOM 635 C C . GLN A 1 80 ? -1.242 -3.865 -14.616 1.00 92.56 80 GLN A C 1
ATOM 637 O O . GLN A 1 80 ? -1.923 -3.123 -15.324 1.00 92.56 80 GLN A O 1
ATOM 642 N N . LEU A 1 81 ? -0.657 -3.430 -13.496 1.00 93.00 81 LEU A N 1
ATOM 643 C CA . LEU A 1 81 ? -0.787 -2.053 -13.016 1.00 93.00 81 LEU A CA 1
ATOM 644 C C . LEU A 1 81 ? -0.235 -1.025 -14.007 1.00 93.00 81 LEU A C 1
ATOM 646 O O . LEU A 1 81 ? -0.793 0.057 -14.088 1.00 93.00 81 LEU A O 1
ATOM 650 N N . THR A 1 82 ? 0.818 -1.330 -14.775 1.00 91.25 82 THR A N 1
ATOM 651 C CA . THR A 1 82 ? 1.332 -0.405 -15.809 1.00 91.25 82 THR A CA 1
ATOM 652 C C . THR A 1 82 ? 0.426 -0.267 -17.029 1.00 91.25 82 THR A C 1
ATOM 654 O O . THR A 1 82 ? 0.527 0.725 -17.751 1.00 91.25 82 THR A O 1
ATOM 657 N N . GLN A 1 83 ? -0.434 -1.257 -17.274 1.00 90.94 83 GLN A N 1
ATOM 658 C CA . GLN A 1 83 ? -1.451 -1.198 -18.325 1.00 90.94 83 GLN A CA 1
ATOM 659 C C . GLN A 1 83 ? -2.699 -0.444 -17.859 1.00 90.94 83 GLN A C 1
ATOM 661 O O . GLN A 1 83 ? -3.401 0.144 -18.680 1.00 90.94 83 GLN A O 1
ATOM 666 N N . LEU A 1 84 ? -2.959 -0.459 -16.551 1.00 86.38 84 LEU A N 1
ATOM 667 C CA . LEU A 1 84 ? -3.964 0.367 -15.900 1.00 86.38 84 LEU A CA 1
ATOM 668 C C . LEU A 1 84 ? -3.401 1.771 -15.637 1.00 86.38 84 LEU A C 1
ATOM 670 O O . LEU A 1 84 ? -2.194 1.986 -15.530 1.00 86.38 84 LEU A O 1
ATOM 674 N N . ASN A 1 85 ? -4.275 2.763 -15.524 1.00 81.50 85 ASN A N 1
ATOM 675 C CA . ASN A 1 85 ? -3.860 4.065 -15.028 1.00 81.50 85 ASN A CA 1
ATOM 676 C C . ASN A 1 85 ? -3.830 4.016 -13.493 1.00 81.50 85 ASN A C 1
ATOM 678 O O . ASN A 1 85 ? -4.837 3.690 -12.868 1.00 81.50 85 ASN A O 1
ATOM 682 N N . PHE A 1 86 ? -2.699 4.358 -12.869 1.00 85.50 86 PHE A N 1
ATOM 683 C CA . PHE A 1 86 ? -2.577 4.363 -11.403 1.00 85.50 86 PHE A CA 1
ATOM 684 C C . PHE A 1 86 ? -3.629 5.267 -10.737 1.00 85.50 86 PHE A C 1
ATOM 686 O O . PHE A 1 86 ? -4.117 4.971 -9.648 1.00 85.50 86 PHE A O 1
ATOM 693 N N . ASP A 1 87 ? -4.017 6.353 -11.410 1.00 84.69 87 ASP A N 1
ATOM 694 C CA . ASP A 1 87 ? -5.038 7.279 -10.918 1.00 84.69 87 ASP A CA 1
ATOM 695 C C . ASP A 1 87 ? -6.470 6.729 -10.990 1.00 84.69 87 ASP A C 1
ATOM 697 O O . ASP A 1 87 ? -7.365 7.309 -10.376 1.00 84.69 87 ASP A O 1
ATOM 701 N N . GLU A 1 88 ? -6.683 5.621 -11.702 1.00 88.12 88 GLU A N 1
ATOM 702 C CA . GLU A 1 88 ? -7.970 4.921 -11.808 1.00 88.12 88 GLU A CA 1
ATOM 703 C C . GLU A 1 88 ? -8.119 3.807 -10.762 1.00 88.12 88 GLU A C 1
ATOM 705 O O . GLU A 1 88 ? -9.151 3.141 -10.723 1.00 88.12 88 GLU A O 1
ATOM 710 N N . LEU A 1 89 ? -7.116 3.591 -9.902 1.00 91.88 89 LEU A N 1
ATOM 711 C CA . LEU A 1 89 ? -7.224 2.609 -8.828 1.00 91.88 89 LEU A CA 1
ATOM 712 C C . LEU A 1 89 ? -8.235 3.072 -7.773 1.00 91.88 89 LEU A C 1
ATOM 714 O O . LEU A 1 89 ? -8.141 4.170 -7.216 1.00 91.88 89 LEU A O 1
ATOM 718 N N . GLU A 1 90 ? -9.177 2.186 -7.469 1.00 91.31 90 GLU A N 1
ATOM 719 C CA . GLU A 1 90 ? -10.204 2.391 -6.457 1.00 91.31 90 GLU A CA 1
ATOM 720 C C . GLU A 1 90 ? -9.919 1.543 -5.221 1.00 91.31 90 GLU A C 1
ATOM 722 O O . GLU A 1 90 ? -9.390 0.432 -5.301 1.00 91.31 90 GLU A O 1
ATOM 727 N N . VAL A 1 91 ? -10.301 2.071 -4.059 1.00 94.31 91 VAL A N 1
ATOM 728 C CA . VAL A 1 91 ? -10.266 1.299 -2.819 1.00 94.31 91 VAL A CA 1
ATOM 729 C C . VAL A 1 91 ? -11.260 0.146 -2.882 1.00 94.31 91 VAL A C 1
ATOM 731 O O . VAL A 1 91 ? -12.285 0.209 -3.565 1.00 94.31 91 VAL A O 1
ATOM 734 N N . THR A 1 92 ? -10.960 -0.895 -2.120 1.00 93.19 92 THR A N 1
ATOM 735 C CA . THR A 1 92 ? -11.806 -2.063 -1.914 1.00 93.19 92 THR A CA 1
ATOM 736 C C . THR A 1 92 ? -13.232 -1.646 -1.573 1.00 93.19 92 THR A C 1
ATOM 738 O O . THR A 1 92 ? -13.464 -0.848 -0.665 1.00 93.19 92 THR A O 1
ATOM 741 N N . GLN A 1 93 ? -14.189 -2.208 -2.308 1.00 91.62 93 GLN A N 1
ATOM 742 C CA . GLN A 1 93 ? -15.611 -1.957 -2.115 1.00 91.62 93 GLN A CA 1
ATOM 743 C C . GLN A 1 93 ? -16.237 -3.131 -1.374 1.00 91.62 93 GLN A C 1
ATOM 745 O O . GLN A 1 93 ? -16.178 -4.260 -1.845 1.00 91.62 93 GLN A O 1
ATOM 750 N N . TRP A 1 94 ? -16.895 -2.851 -0.257 1.00 89.69 94 TRP A N 1
ATOM 751 C CA . TRP A 1 94 ? -17.561 -3.873 0.541 1.00 89.69 94 TRP A CA 1
ATOM 752 C C . TRP A 1 94 ? -19.005 -4.077 0.094 1.00 89.69 94 TRP A C 1
ATOM 754 O O . TRP A 1 94 ? -19.710 -3.128 -0.264 1.00 89.69 94 TRP A O 1
ATOM 764 N N . ARG A 1 95 ? -19.455 -5.329 0.112 1.00 91.25 95 ARG A N 1
ATOM 765 C CA . ARG A 1 95 ? -20.799 -5.736 -0.307 1.00 91.25 95 ARG A CA 1
ATOM 766 C C . ARG A 1 95 ? -21.411 -6.636 0.750 1.00 91.25 95 ARG A C 1
ATOM 768 O O . ARG A 1 95 ? -20.753 -7.545 1.245 1.00 91.25 95 ARG A O 1
ATOM 775 N N . GLU A 1 96 ? -22.691 -6.434 1.040 1.00 93.94 96 GLU A N 1
ATOM 776 C CA . GLU A 1 96 ? -23.449 -7.352 1.884 1.00 93.94 96 GLU A CA 1
ATOM 777 C C . GLU A 1 96 ? -24.155 -8.397 1.011 1.00 93.94 96 GLU A C 1
ATOM 779 O O . GLU A 1 96 ? -24.967 -8.060 0.145 1.00 93.94 96 GLU A O 1
ATOM 784 N N . ILE A 1 97 ? -23.853 -9.677 1.230 1.00 94.44 97 ILE A N 1
ATOM 785 C CA . ILE A 1 97 ? -24.498 -10.798 0.540 1.00 94.44 97 ILE A CA 1
ATOM 786 C C . ILE A 1 97 ? -24.982 -11.803 1.582 1.00 94.44 97 ILE A C 1
ATOM 788 O O . ILE A 1 97 ? -24.190 -12.486 2.223 1.00 94.44 97 ILE A O 1
ATOM 792 N N . GLY A 1 98 ? -26.304 -11.911 1.749 1.00 89.12 98 GLY A N 1
ATOM 793 C CA . GLY A 1 98 ? -26.912 -12.907 2.640 1.00 89.12 98 GLY A CA 1
ATOM 794 C C . GLY A 1 98 ? -26.487 -12.786 4.109 1.00 89.12 98 GLY A C 1
ATOM 795 O O . GLY A 1 98 ? -26.385 -13.806 4.784 1.00 89.12 98 GLY A O 1
ATOM 796 N N . GLY A 1 99 ? -26.215 -11.566 4.588 1.00 93.00 99 GLY A N 1
ATOM 797 C CA . GLY A 1 99 ? -25.728 -11.298 5.946 1.00 93.00 99 GLY A CA 1
ATOM 798 C C . GLY A 1 99 ? -24.213 -11.445 6.130 1.00 93.00 99 GLY A C 1
ATOM 799 O O . GLY A 1 99 ? -23.732 -11.340 7.256 1.00 93.00 99 GLY A O 1
ATOM 800 N N . PHE A 1 100 ? -23.460 -11.686 5.052 1.00 92.06 100 PHE A N 1
ATOM 801 C CA . PHE A 1 100 ? -21.998 -1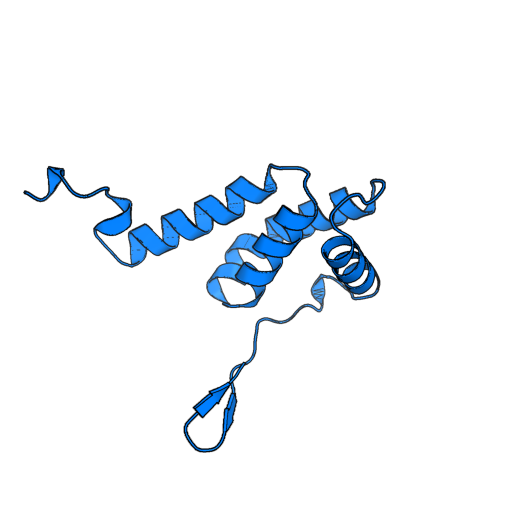1.660 5.049 1.00 92.06 100 PHE A CA 1
ATOM 802 C C . PHE A 1 100 ? -21.492 -10.380 4.396 1.00 92.06 100 PHE A C 1
ATOM 804 O O . PHE A 1 100 ? -22.019 -9.961 3.368 1.00 92.06 100 PHE A O 1
ATOM 811 N N . GLU A 1 101 ? -20.440 -9.801 4.964 1.00 91.50 101 GLU A N 1
ATOM 812 C CA . GLU A 1 101 ? -19.695 -8.707 4.350 1.00 91.50 101 GLU A CA 1
ATOM 813 C C . GLU A 1 101 ? -18.538 -9.294 3.531 1.00 91.50 101 GLU A C 1
ATOM 815 O O . GLU A 1 101 ? -17.742 -10.087 4.040 1.00 91.50 101 GLU A O 1
ATOM 820 N N . LEU A 1 102 ? -18.489 -8.959 2.243 1.00 90.12 102 LEU A N 1
ATOM 821 C CA . LEU A 1 102 ? -17.500 -9.448 1.286 1.00 90.12 102 LEU A CA 1
ATOM 822 C C . LEU A 1 102 ? -16.789 -8.270 0.624 1.00 90.12 102 LEU A C 1
ATOM 824 O O . LEU A 1 102 ? -17.429 -7.275 0.281 1.00 90.12 102 LEU A O 1
ATOM 828 N N . GLN A 1 103 ? -15.482 -8.427 0.441 1.00 85.31 103 GLN A N 1
ATOM 829 C CA . GLN A 1 103 ? -14.640 -7.591 -0.415 1.00 85.31 103 GLN A CA 1
ATOM 830 C C . GLN A 1 103 ? -14.800 -8.003 -1.885 1.00 85.31 103 GLN A C 1
ATOM 832 O O . GLN A 1 103 ? -14.939 -9.222 -2.144 1.00 85.31 103 GLN A O 1
#

pLDDT: mean 92.15, std 7.18, range [54.75, 97.94]